Protein AF-A0A8T1UUJ0-F1 (afdb_monomer_lite)

Secondary structure (DSSP, 8-state):
--------SSPPPHHHHHHHHHHHHHHHHHHHHS-HHHHHHHHTT--PPPEEEETTEEEEEEHHHHHHHHHHHHHHHHHHHHHHHHHHHTS-GGG------TTTTTTT-TT--HHHHHHHHHHHHHHHHHHHHH--TT-EEE-TTSS-EEEHHHHTTSS--

Sequence (161 aa):
MRPATYMHPFIIPGDLTRSMDAAIKTAKAEQKESGPHQACVKRQGIVADLVGSIDPKPWKFSGKYVGTSKTFYAVKAMTRAWFEDRKWLEQNWRKIVSDVELFAVETGTSGLSAGDVRGRHWTTANEVILKFSSSQLSSEFLTPSGWDFVSFENVVGGLCK

Radius of gyration: 24.26 Å; chains: 1; bounding box: 58×33×62 Å

pLDDT: mean 80.96, std 13.13, range [35.59, 94.56]

Structure (mmCIF, N/CA/C/O backbone):
data_AF-A0A8T1UUJ0-F1
#
_entry.id   AF-A0A8T1UUJ0-F1
#
loop_
_atom_site.group_PDB
_atom_site.id
_atom_site.type_symbol
_atom_site.label_atom_id
_atom_site.label_alt_id
_atom_site.label_comp_id
_atom_site.label_asym_id
_atom_site.label_entity_id
_atom_site.label_seq_id
_atom_site.pdbx_PDB_ins_code
_atom_site.Cartn_x
_atom_site.Cartn_y
_atom_site.Cartn_z
_atom_site.occupancy
_atom_site.B_iso_or_equiv
_atom_site.auth_seq_id
_atom_site.auth_comp_id
_atom_site.auth_asym_id
_atom_site.auth_atom_id
_atom_site.pdbx_PDB_model_num
ATOM 1 N N . MET A 1 1 ? -30.435 9.880 29.407 1.00 35.59 1 MET A N 1
ATOM 2 C CA . MET A 1 1 ? -28.961 10.013 29.381 1.00 35.59 1 MET A CA 1
ATOM 3 C C . MET A 1 1 ? -28.496 9.546 28.003 1.00 35.59 1 MET A C 1
ATOM 5 O O . MET A 1 1 ? -28.735 8.389 27.684 1.00 35.59 1 MET A O 1
ATOM 9 N N . ARG A 1 2 ? -27.979 10.424 27.125 1.00 38.78 2 ARG A N 1
ATOM 10 C CA . ARG A 1 2 ? -27.432 9.967 25.827 1.00 38.78 2 ARG A CA 1
ATOM 11 C C . ARG A 1 2 ? -26.235 9.053 26.120 1.00 38.78 2 ARG A C 1
ATOM 13 O O . ARG A 1 2 ? -25.428 9.438 26.967 1.00 38.78 2 ARG A O 1
ATOM 20 N N . PRO A 1 3 ? -26.095 7.887 25.466 1.00 49.28 3 PRO A N 1
ATOM 21 C CA . PRO A 1 3 ? -24.868 7.111 25.563 1.00 49.28 3 PRO A CA 1
ATOM 22 C C . PRO A 1 3 ? -23.711 8.027 25.174 1.00 49.28 3 PRO A C 1
ATOM 24 O O . PRO A 1 3 ? -23.755 8.647 24.109 1.00 49.28 3 PRO A O 1
ATOM 27 N N . ALA A 1 4 ? -22.712 8.165 26.045 1.00 58.94 4 ALA A N 1
ATOM 28 C CA . ALA A 1 4 ? -21.471 8.804 25.649 1.00 58.94 4 ALA A CA 1
ATOM 29 C C . ALA A 1 4 ? -20.923 7.975 24.487 1.00 58.94 4 ALA A C 1
ATOM 31 O O . ALA A 1 4 ? -20.523 6.826 24.669 1.00 58.94 4 ALA A O 1
ATOM 32 N N . THR A 1 5 ? -20.970 8.520 23.274 1.00 68.12 5 THR A N 1
ATOM 33 C CA . THR A 1 5 ? -20.254 7.944 22.146 1.00 68.12 5 THR A CA 1
ATOM 34 C C . THR A 1 5 ? -18.790 8.046 22.527 1.00 68.12 5 THR A C 1
ATOM 36 O O . THR A 1 5 ? -18.230 9.135 22.457 1.00 68.12 5 THR A O 1
ATOM 39 N N . TYR A 1 6 ? -18.201 6.953 23.019 1.00 81.38 6 TYR A N 1
ATOM 40 C CA . TYR A 1 6 ? -16.785 6.807 23.372 1.00 81.38 6 TYR A CA 1
ATOM 41 C C . TYR A 1 6 ? -15.904 6.892 22.107 1.00 81.38 6 TYR A C 1
ATOM 43 O O . TYR A 1 6 ? -15.148 5.980 21.770 1.00 81.38 6 TYR A O 1
ATOM 51 N N . MET A 1 7 ? -16.101 7.968 21.352 1.00 84.12 7 MET A N 1
ATOM 52 C CA . MET A 1 7 ? -15.494 8.375 20.101 1.00 84.12 7 MET A CA 1
ATOM 53 C C . MET A 1 7 ? -14.749 9.658 20.427 1.00 84.12 7 MET A C 1
ATOM 55 O O . MET A 1 7 ? -15.363 10.658 20.798 1.00 84.12 7 MET A O 1
ATOM 59 N N . HIS A 1 8 ? -13.431 9.616 20.323 1.00 84.25 8 HIS A N 1
ATOM 60 C CA . HIS A 1 8 ? -12.589 10.757 20.651 1.00 84.25 8 HIS A CA 1
ATOM 61 C C . HIS A 1 8 ? -12.119 11.455 19.371 1.00 84.25 8 HIS A C 1
ATOM 63 O O . HIS A 1 8 ? -11.951 10.786 18.352 1.00 84.25 8 HIS A O 1
ATOM 69 N N . PRO A 1 9 ? -11.879 12.778 19.398 1.00 86.38 9 PRO A N 1
ATOM 70 C CA . PRO A 1 9 ? -11.422 13.542 18.232 1.00 86.38 9 PRO A CA 1
ATOM 71 C C . PRO A 1 9 ? -9.915 13.394 17.946 1.00 86.38 9 PRO A C 1
ATOM 73 O O . PRO A 1 9 ? -9.380 14.084 17.087 1.00 86.38 9 PRO A O 1
ATOM 76 N N . PHE A 1 10 ? -9.213 12.523 18.671 1.00 86.81 10 PHE A N 1
ATOM 77 C CA . PHE A 1 10 ? -7.787 12.245 18.499 1.00 86.81 10 PHE A CA 1
ATOM 78 C C . PHE A 1 10 ? -7.567 10.758 18.218 1.00 86.81 10 PHE A C 1
ATOM 80 O O . PHE A 1 10 ? -8.454 9.951 18.482 1.00 86.81 10 PHE A O 1
ATOM 87 N N . ILE A 1 11 ? -6.382 10.390 17.727 1.00 87.56 11 ILE A N 1
ATOM 88 C CA . ILE A 1 11 ? -5.954 8.995 17.533 1.00 87.56 11 ILE A CA 1
ATOM 89 C C . ILE A 1 11 ? -4.992 8.598 18.659 1.00 87.56 11 ILE A C 1
ATOM 91 O O . ILE A 1 11 ? -4.053 9.333 18.962 1.00 87.56 11 ILE A O 1
ATOM 95 N N . ILE A 1 12 ? -5.221 7.441 19.279 1.00 88.69 12 ILE A N 1
ATOM 96 C CA . ILE A 1 12 ? -4.312 6.849 20.274 1.00 88.69 12 ILE A CA 1
ATOM 97 C C . ILE A 1 12 ? -3.124 6.138 19.601 1.00 88.69 12 ILE A C 1
ATOM 99 O O . ILE A 1 12 ? -3.264 5.705 18.462 1.00 88.69 12 ILE A O 1
ATOM 103 N N . PRO A 1 13 ? -1.976 5.953 20.285 1.00 91.31 13 PRO A N 1
ATOM 104 C CA . PRO A 1 13 ? -0.819 5.228 19.751 1.00 91.31 13 PRO A CA 1
ATOM 105 C C . PRO A 1 13 ? -1.136 3.871 19.093 1.00 91.31 13 PRO A C 1
ATOM 107 O O . PR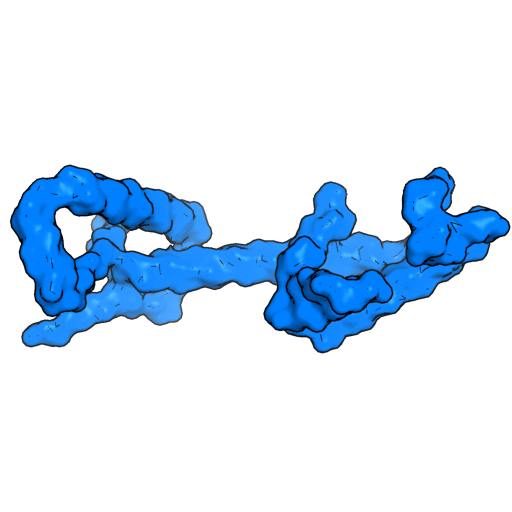O A 1 13 ? -2.063 3.158 19.483 1.00 91.31 13 PRO A O 1
ATOM 110 N N . GLY A 1 14 ? -0.321 3.482 18.107 1.00 91.00 14 GLY A N 1
ATOM 111 C CA . GLY A 1 14 ? -0.571 2.301 17.271 1.00 91.00 14 GLY A CA 1
ATOM 112 C C . GLY A 1 14 ? -0.520 0.983 18.036 1.00 91.00 14 GLY A C 1
ATOM 113 O O . GLY A 1 14 ? -1.395 0.138 17.857 1.00 91.00 14 GLY A O 1
ATOM 114 N N . ASP A 1 15 ? 0.447 0.828 18.939 1.00 90.31 15 ASP A N 1
ATOM 115 C CA . ASP A 1 15 ? 0.562 -0.385 19.757 1.00 90.31 15 ASP A CA 1
ATOM 116 C C . ASP A 1 15 ? -0.621 -0.536 20.714 1.00 90.31 15 ASP A C 1
ATOM 118 O O . ASP A 1 15 ? -1.155 -1.629 20.898 1.00 90.31 15 ASP A O 1
ATOM 122 N N . LEU A 1 16 ? -1.105 0.587 21.241 1.00 88.69 16 LEU A N 1
ATOM 123 C CA . LEU A 1 16 ? -2.283 0.639 22.094 1.00 88.69 16 LEU A CA 1
ATOM 124 C C . LEU A 1 16 ? -3.559 0.297 21.316 1.00 88.69 16 LEU A C 1
ATOM 126 O O . LEU A 1 16 ? -4.355 -0.518 21.772 1.00 88.69 16 LEU A O 1
ATOM 130 N N . THR A 1 17 ? -3.707 0.832 20.099 1.00 90.56 17 THR A N 1
ATOM 131 C CA . THR A 1 17 ? -4.788 0.456 19.174 1.00 90.56 17 THR A CA 1
ATOM 132 C C . THR A 1 17 ? -4.788 -1.049 18.904 1.00 90.56 17 THR A C 1
ATOM 134 O O . THR A 1 17 ? -5.842 -1.681 18.941 1.00 90.56 17 THR A O 1
ATOM 137 N N . ARG A 1 18 ? -3.612 -1.644 18.653 1.00 91.12 18 ARG A N 1
ATOM 138 C CA . ARG A 1 18 ? -3.468 -3.085 18.396 1.00 91.12 18 ARG A CA 1
ATOM 139 C C . ARG A 1 18 ? -3.835 -3.918 19.624 1.00 91.12 18 ARG A C 1
ATOM 141 O O . ARG A 1 18 ? -4.569 -4.893 19.486 1.00 91.12 18 ARG A O 1
ATOM 148 N N . SER A 1 19 ? -3.358 -3.515 20.801 1.00 89.19 19 SER A N 1
ATOM 149 C CA . SER A 1 19 ? -3.689 -4.156 22.078 1.00 89.19 19 SER A CA 1
ATOM 150 C C . SER A 1 19 ? -5.200 -4.140 22.336 1.00 89.19 19 SER A C 1
ATOM 152 O O . SER A 1 19 ? -5.803 -5.171 22.625 1.00 89.19 19 SER A O 1
ATOM 154 N N . MET A 1 20 ? -5.850 -2.996 22.115 1.00 88.56 20 MET A N 1
ATOM 155 C CA . MET A 1 20 ? -7.295 -2.860 22.293 1.00 88.56 20 MET A CA 1
ATOM 156 C C . MET A 1 20 ? -8.106 -3.626 21.240 1.00 88.56 20 MET A C 1
ATOM 158 O O . MET A 1 20 ? -9.119 -4.225 21.591 1.00 88.56 20 MET A O 1
ATOM 162 N N . ASP A 1 21 ? -7.677 -3.656 19.969 1.00 89.38 21 ASP A N 1
ATOM 163 C CA . ASP A 1 21 ? -8.314 -4.483 18.926 1.00 89.38 21 ASP A CA 1
ATOM 164 C C . ASP A 1 21 ? -8.262 -5.967 19.311 1.00 89.38 21 ASP A C 1
ATOM 166 O O . ASP A 1 21 ? -9.259 -6.674 19.164 1.00 89.38 21 ASP A O 1
ATOM 170 N N . ALA A 1 22 ? -7.125 -6.430 19.843 1.00 88.94 22 ALA A N 1
ATOM 171 C CA . ALA A 1 22 ? -6.973 -7.794 20.337 1.00 88.94 22 ALA A CA 1
ATOM 172 C C . ALA A 1 22 ? -7.909 -8.070 21.524 1.00 88.94 22 ALA A C 1
ATOM 174 O O . ALA A 1 22 ? -8.686 -9.019 21.464 1.00 88.94 22 ALA A O 1
ATOM 175 N N . ALA A 1 23 ? -7.920 -7.203 22.542 1.00 86.69 23 ALA A N 1
ATOM 176 C CA . ALA A 1 23 ? -8.797 -7.347 23.704 1.00 86.69 23 ALA A CA 1
ATOM 177 C C . ALA A 1 23 ? -10.289 -7.366 23.318 1.00 86.69 23 ALA A C 1
ATOM 179 O O . ALA A 1 23 ? -11.044 -8.216 23.786 1.00 86.69 23 ALA A O 1
ATOM 180 N N . ILE A 1 24 ? -10.715 -6.481 22.408 1.00 85.25 24 ILE A N 1
ATOM 181 C CA . ILE A 1 24 ? -12.095 -6.454 21.901 1.00 85.25 24 ILE A CA 1
ATOM 182 C C . ILE A 1 24 ? -12.429 -7.748 21.158 1.00 85.25 24 ILE A C 1
ATOM 184 O O . ILE A 1 24 ? -13.528 -8.274 21.321 1.00 85.25 24 ILE A O 1
ATOM 188 N N . LYS A 1 25 ? -11.520 -8.276 20.330 1.00 86.50 25 LYS A N 1
ATOM 189 C CA . LYS A 1 25 ? -11.743 -9.546 19.623 1.00 86.50 25 LYS A CA 1
ATOM 190 C C . LYS A 1 25 ? -11.869 -10.723 20.584 1.00 86.50 25 LYS A C 1
ATOM 192 O O . LYS A 1 25 ? -12.782 -11.523 20.398 1.00 86.50 25 LYS A O 1
ATOM 197 N N . THR A 1 26 ? -11.018 -10.793 21.606 1.00 86.44 26 THR A N 1
ATOM 198 C CA . THR A 1 26 ? -11.099 -11.817 22.657 1.00 86.44 26 THR A CA 1
ATOM 199 C C . THR A 1 26 ? -12.439 -11.736 23.384 1.00 86.44 26 THR A C 1
ATOM 201 O O . THR A 1 26 ? -13.176 -12.716 23.407 1.00 86.44 26 THR A O 1
ATOM 204 N N . ALA A 1 27 ? -12.844 -10.544 23.835 1.00 82.44 27 ALA A N 1
ATOM 205 C CA . ALA A 1 27 ? -14.132 -10.353 24.502 1.00 82.44 27 ALA A CA 1
ATOM 206 C C . ALA A 1 27 ? -15.334 -10.698 23.597 1.00 82.44 27 ALA A C 1
ATOM 208 O O . ALA A 1 27 ? -16.338 -11.241 24.060 1.00 82.44 27 ALA A O 1
ATOM 209 N N . LYS A 1 28 ? -15.253 -10.425 22.284 1.00 81.44 28 LYS A N 1
ATOM 210 C CA . LYS A 1 28 ? -16.281 -10.858 21.316 1.00 81.44 28 LYS A CA 1
ATOM 211 C C . LYS A 1 28 ? -16.358 -12.378 21.192 1.00 81.44 28 LYS A C 1
ATOM 213 O O . LYS A 1 28 ? -17.462 -12.901 21.036 1.00 81.44 28 LYS A O 1
ATOM 218 N N . ALA A 1 29 ? -15.219 -13.070 21.211 1.00 81.62 29 ALA A N 1
ATOM 219 C CA . ALA A 1 29 ? -15.172 -14.527 21.156 1.00 81.62 29 ALA A CA 1
ATOM 220 C C . ALA A 1 29 ? -15.802 -15.141 22.417 1.00 81.62 29 ALA A C 1
ATOM 222 O O . ALA A 1 29 ? -16.727 -15.939 22.292 1.00 81.62 29 ALA A O 1
ATOM 223 N N . GLU A 1 30 ? -15.426 -14.658 23.604 1.00 79.94 30 GLU A N 1
ATOM 224 C CA . GLU A 1 30 ? -15.992 -15.092 24.892 1.00 79.94 30 GLU A CA 1
ATOM 225 C C . GLU A 1 30 ? -17.512 -14.859 24.973 1.00 79.94 30 GLU A C 1
ATOM 227 O O . GLU A 1 30 ? -18.270 -15.722 25.414 1.00 79.94 30 GLU A O 1
ATOM 232 N N . GLN A 1 31 ? -18.008 -13.718 24.477 1.00 71.19 31 GLN A N 1
ATOM 233 C CA . GLN A 1 31 ? -19.453 -13.475 24.396 1.00 71.19 31 GLN A CA 1
ATOM 234 C C . GLN A 1 31 ? -20.159 -14.450 23.446 1.00 71.19 31 GLN A C 1
ATOM 236 O O . GLN A 1 31 ? -21.290 -14.860 23.704 1.00 71.19 31 GLN A O 1
ATOM 241 N N . LYS A 1 32 ? -19.527 -14.831 22.332 1.00 66.50 32 LYS A N 1
ATOM 242 C CA . LYS A 1 32 ? -20.108 -15.789 21.381 1.00 66.50 32 LYS A CA 1
ATOM 243 C C . LYS A 1 32 ? -20.258 -17.189 21.990 1.00 66.50 32 LYS A C 1
ATOM 245 O O . LYS A 1 32 ? -21.171 -17.901 21.585 1.00 66.50 32 LYS A O 1
ATOM 250 N N . GLU A 1 33 ? -19.418 -17.541 22.959 1.00 62.50 33 GLU A N 1
ATOM 251 C CA . GLU A 1 33 ? -19.467 -18.810 23.699 1.00 62.50 33 GLU A CA 1
ATOM 252 C C . GLU A 1 33 ? -20.456 -18.797 24.879 1.00 62.50 33 GLU A C 1
ATOM 254 O O . GLU A 1 33 ? -20.817 -19.850 25.403 1.00 62.50 33 GLU A O 1
ATOM 259 N N . SER A 1 34 ? -20.942 -17.623 25.291 1.00 55.91 34 SER A N 1
ATOM 260 C CA . SER A 1 34 ? -21.840 -17.497 26.443 1.00 55.91 34 SER A CA 1
ATOM 261 C C . SER A 1 34 ? -23.305 -17.883 26.143 1.00 55.91 34 SER A C 1
ATOM 263 O O . SER A 1 34 ? -23.833 -17.656 25.054 1.00 55.91 34 SER A O 1
ATOM 265 N N . GLY A 1 35 ? -23.957 -18.497 27.141 1.00 58.22 35 GLY A N 1
ATOM 266 C CA . GLY A 1 35 ? -25.216 -19.251 27.035 1.00 58.22 35 GLY A CA 1
ATOM 267 C C . GLY A 1 35 ? -26.517 -18.478 26.697 1.00 58.22 35 GLY A C 1
ATOM 268 O O . GLY A 1 35 ? -26.506 -17.290 26.364 1.00 58.22 35 GLY A O 1
ATOM 269 N N . PRO A 1 36 ? -27.689 -19.144 26.794 1.00 53.78 36 PRO A N 1
ATOM 270 C CA . PRO A 1 36 ? -28.948 -18.782 26.113 1.00 53.78 36 PRO A CA 1
ATOM 271 C C . PRO A 1 36 ? -29.502 -17.373 26.397 1.00 53.78 36 PRO A C 1
ATOM 273 O O . PRO A 1 36 ? -30.226 -16.820 25.566 1.00 53.78 36 PRO A O 1
ATOM 276 N N . HIS A 1 37 ? -29.134 -16.745 27.516 1.00 54.16 37 HIS A N 1
ATOM 277 C CA . HIS A 1 37 ? -29.560 -15.383 27.851 1.00 54.16 37 HIS A CA 1
ATOM 278 C C . HIS A 1 37 ? -29.013 -14.312 26.891 1.00 54.16 37 HIS A C 1
ATOM 280 O O . HIS A 1 37 ? -29.736 -13.370 26.564 1.00 54.16 37 HIS A O 1
ATOM 286 N N . GLN A 1 38 ? -27.794 -14.468 26.357 1.00 53.69 38 GLN A N 1
ATOM 287 C CA . GLN A 1 38 ? -27.262 -13.532 25.355 1.00 53.69 38 GLN A CA 1
ATOM 288 C C . GLN A 1 38 ? -27.924 -13.687 23.979 1.00 53.69 38 GLN A C 1
ATOM 290 O O . GLN A 1 38 ? -28.016 -12.717 23.222 1.00 53.69 38 GLN A O 1
ATOM 295 N N . ALA A 1 39 ? -28.432 -14.878 23.649 1.00 54.75 39 ALA A N 1
ATOM 296 C CA . ALA A 1 39 ? -29.157 -15.106 22.400 1.00 54.75 39 ALA A CA 1
ATOM 297 C C . ALA A 1 39 ? -30.489 -14.333 22.361 1.00 54.75 39 ALA A C 1
ATOM 299 O O . ALA A 1 39 ? -30.883 -13.845 21.302 1.00 54.75 39 ALA A O 1
ATOM 300 N N . CYS A 1 40 ? -31.151 -14.170 23.513 1.00 53.75 40 CYS A N 1
ATOM 301 C CA . CYS A 1 40 ? -32.390 -13.399 23.641 1.00 53.75 40 CYS A CA 1
ATOM 302 C C . CYS A 1 40 ? -32.172 -11.901 23.348 1.00 53.75 40 CYS A C 1
ATOM 304 O O . CYS A 1 40 ? -32.906 -11.317 22.554 1.00 53.75 40 CYS A O 1
ATOM 306 N N . VAL A 1 41 ? -31.105 -11.305 23.894 1.00 56.25 41 VAL A N 1
ATOM 307 C CA . VAL A 1 41 ? -30.750 -9.889 23.662 1.00 56.25 41 VAL A CA 1
ATOM 308 C C . VAL A 1 41 ? -30.370 -9.636 22.197 1.00 56.25 41 VAL A C 1
ATOM 310 O O . VAL A 1 41 ? -30.824 -8.661 21.599 1.00 56.25 41 VAL A O 1
ATOM 313 N N . LYS A 1 42 ? -29.613 -10.550 21.567 1.00 55.41 42 LYS A N 1
ATOM 314 C CA . LYS A 1 42 ? -29.260 -10.452 20.136 1.00 55.41 42 LYS A CA 1
ATOM 315 C C . LYS A 1 42 ? -30.487 -10.516 19.216 1.00 55.41 42 LYS A C 1
ATOM 317 O O . LYS A 1 42 ? -30.530 -9.788 18.228 1.00 55.41 42 LYS A O 1
ATOM 322 N N . ARG A 1 43 ? -31.504 -11.331 19.543 1.00 57.38 43 ARG A N 1
ATOM 323 C CA . ARG A 1 43 ? -32.768 -11.411 18.775 1.00 57.38 43 ARG A CA 1
ATOM 324 C C . ARG A 1 43 ? -33.582 -10.114 18.805 1.00 57.38 43 ARG A C 1
ATOM 326 O O . ARG A 1 43 ? -34.392 -9.906 17.912 1.00 57.38 43 ARG A O 1
ATOM 333 N N . GLN A 1 44 ? -33.349 -9.241 19.785 1.00 56.25 44 GLN A N 1
ATOM 334 C CA . GLN A 1 44 ? -34.003 -7.931 19.892 1.00 56.25 44 GLN A CA 1
ATOM 335 C C . GLN A 1 44 ? -33.265 -6.817 19.125 1.00 56.25 44 GLN A C 1
ATOM 337 O O . GLN A 1 44 ? -33.653 -5.656 19.213 1.00 56.25 44 GLN A O 1
ATOM 342 N N . GLY A 1 45 ? -32.194 -7.135 18.383 1.00 46.75 45 GLY A N 1
ATOM 343 C CA . GLY A 1 45 ? -31.426 -6.154 17.604 1.00 46.75 45 GLY A CA 1
ATOM 344 C C . GLY A 1 45 ? -30.533 -5.230 18.444 1.00 46.75 45 GLY A C 1
ATOM 345 O O . GLY A 1 45 ? -29.916 -4.313 17.905 1.00 46.75 45 GLY A O 1
ATOM 346 N N . ILE A 1 46 ? -30.429 -5.468 19.756 1.00 51.50 46 ILE A N 1
ATOM 347 C CA . ILE A 1 46 ? -29.590 -4.686 20.666 1.00 51.50 46 ILE A CA 1
ATOM 348 C C . ILE A 1 46 ? -28.175 -5.274 20.645 1.00 51.50 46 ILE A C 1
ATOM 350 O O . ILE A 1 46 ? -27.903 -6.312 21.248 1.00 51.50 46 ILE A O 1
ATOM 354 N N . VAL A 1 47 ? -27.257 -4.603 19.947 1.00 52.72 47 VAL A N 1
ATOM 355 C CA . VAL A 1 47 ? -25.822 -4.922 19.982 1.00 52.72 47 VAL A CA 1
ATOM 356 C C . VAL A 1 47 ? -25.159 -4.012 21.011 1.00 52.72 47 VAL A C 1
ATOM 358 O O . VAL A 1 47 ? -24.993 -2.817 20.774 1.00 52.72 47 VAL A O 1
ATOM 361 N N . ALA A 1 48 ? -24.789 -4.567 22.166 1.00 59.72 48 ALA A N 1
ATOM 362 C CA . ALA A 1 48 ? -23.945 -3.859 23.121 1.00 59.72 48 ALA A CA 1
ATOM 363 C C . ALA A 1 48 ? -22.554 -3.649 22.500 1.00 59.72 48 ALA A C 1
ATOM 365 O O . ALA A 1 48 ? -21.898 -4.614 22.104 1.00 59.72 48 ALA A O 1
ATOM 366 N N . ASP A 1 49 ? -22.114 -2.395 22.384 1.00 63.53 49 ASP A N 1
ATOM 367 C CA . ASP A 1 49 ? -20.754 -2.097 21.936 1.00 63.53 49 ASP A CA 1
ATOM 368 C C . ASP A 1 49 ? -19.753 -2.406 23.057 1.00 63.53 49 ASP A C 1
ATOM 370 O O . ASP A 1 49 ? -19.991 -2.099 24.228 1.00 63.53 49 ASP A O 1
ATOM 374 N N . LEU A 1 50 ? -18.627 -3.018 22.694 1.00 69.75 50 LEU A N 1
ATOM 375 C CA . LEU A 1 50 ? -17.539 -3.290 23.629 1.00 69.75 50 LEU A CA 1
ATOM 376 C C . LEU A 1 50 ? -16.750 -2.006 23.860 1.00 69.75 50 LEU A C 1
ATOM 378 O O . LEU A 1 50 ? -16.421 -1.292 22.915 1.00 69.75 50 LEU A O 1
ATOM 382 N N . VAL A 1 51 ? -16.431 -1.724 25.119 1.00 70.56 51 VAL A N 1
ATOM 383 C CA . VAL A 1 51 ? -15.694 -0.524 25.515 1.00 70.56 51 VAL A CA 1
ATOM 384 C C . VAL A 1 51 ? -14.358 -0.943 26.108 1.00 70.56 51 VAL A C 1
ATOM 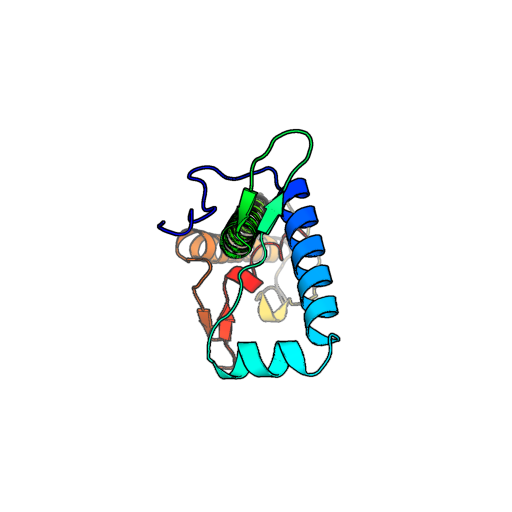386 O O . VAL A 1 51 ? -14.326 -1.645 27.113 1.00 70.56 51 VAL A O 1
ATOM 389 N N . GLY A 1 52 ? -13.262 -0.508 25.492 1.00 66.69 52 GLY A N 1
ATOM 390 C CA . GLY A 1 52 ? -11.918 -0.652 26.049 1.00 66.69 52 GLY A CA 1
ATOM 391 C C . GLY A 1 52 ? -11.573 0.521 26.965 1.00 66.69 52 GLY A C 1
ATOM 392 O O . GLY A 1 52 ? -11.942 1.660 26.675 1.00 66.69 52 GLY A O 1
ATOM 393 N N . SER A 1 53 ? -10.846 0.265 28.049 1.00 72.44 53 SER A N 1
ATOM 394 C CA . SER A 1 53 ? -10.271 1.289 28.932 1.00 72.44 53 SER A CA 1
ATOM 395 C C . SER A 1 53 ? -8.766 1.089 29.089 1.00 72.44 53 SER A C 1
ATOM 397 O O . SER A 1 53 ? -8.270 -0.017 28.886 1.00 72.44 53 SER A O 1
ATOM 399 N N . ILE A 1 54 ? -8.038 2.157 29.423 1.00 69.81 54 ILE A N 1
ATOM 400 C CA . ILE A 1 54 ? -6.576 2.132 29.576 1.00 69.81 54 ILE A CA 1
ATOM 401 C C . ILE A 1 54 ? -6.198 2.645 30.960 1.00 69.81 54 ILE A C 1
ATOM 403 O O . ILE A 1 54 ? -6.166 3.852 31.186 1.00 69.81 54 ILE A O 1
ATOM 407 N N . ASP A 1 55 ? -5.836 1.759 31.875 1.00 64.88 55 ASP A N 1
ATOM 408 C CA . ASP A 1 55 ? -5.337 2.189 33.180 1.00 64.88 55 ASP A CA 1
ATOM 409 C C . ASP A 1 55 ? -3.976 2.907 33.055 1.00 64.88 55 ASP A C 1
ATOM 411 O O . ASP A 1 55 ? -3.175 2.571 32.178 1.00 64.88 55 ASP A O 1
ATOM 415 N N . PRO A 1 56 ? -3.681 3.922 33.891 1.00 61.00 56 PRO A N 1
ATOM 416 C CA . PRO A 1 56 ? -4.457 4.388 35.045 1.00 61.00 56 PRO A CA 1
ATOM 417 C C . PRO A 1 56 ? -5.480 5.500 34.733 1.00 61.00 56 PRO A C 1
ATOM 419 O O . PRO A 1 56 ? -6.054 6.068 35.660 1.00 61.00 56 PRO A O 1
ATOM 422 N N . LYS A 1 57 ? -5.698 5.887 33.464 1.00 62.81 57 LYS A N 1
ATOM 423 C CA . LYS A 1 57 ? -6.605 7.003 33.130 1.00 62.81 57 LYS A CA 1
ATOM 424 C C . LYS A 1 57 ? -7.968 6.489 32.633 1.00 62.81 57 LYS A C 1
ATOM 426 O O . LYS A 1 57 ? -8.014 5.654 31.744 1.00 62.81 57 LYS A O 1
ATOM 431 N N . PRO A 1 58 ? -9.106 7.060 33.062 1.00 66.19 58 PRO A N 1
ATOM 432 C CA . PRO A 1 58 ? -10.445 6.544 32.746 1.00 66.19 58 PRO A CA 1
ATOM 433 C C . PRO A 1 58 ? -10.916 6.850 31.307 1.00 66.19 58 PRO A C 1
ATOM 435 O O . PRO A 1 58 ? -12.102 7.089 31.071 1.00 66.19 58 PRO A O 1
ATOM 438 N N . TRP A 1 59 ? -10.013 6.871 30.323 1.00 72.69 59 TRP A N 1
ATOM 439 C CA . TRP A 1 59 ? -10.398 7.017 28.925 1.00 72.69 59 TRP A CA 1
ATOM 440 C C . TRP A 1 59 ? -11.046 5.719 28.460 1.00 72.69 59 TRP A C 1
ATOM 442 O O . TRP A 1 59 ? -10.417 4.664 28.419 1.00 72.69 59 TRP A O 1
ATOM 452 N N . LYS A 1 60 ? -12.333 5.820 28.138 1.00 83.69 60 LYS A N 1
ATOM 453 C CA . LYS A 1 60 ? -13.149 4.744 27.585 1.00 83.69 60 LYS A CA 1
ATOM 454 C C . LYS A 1 60 ? -13.243 4.915 26.079 1.00 83.69 60 LYS A C 1
ATOM 456 O O . LYS A 1 60 ? -13.531 6.016 25.618 1.00 83.69 60 LYS A O 1
ATOM 461 N N . PHE A 1 61 ? -13.052 3.844 25.326 1.00 83.88 61 PHE A N 1
ATOM 462 C CA . PHE A 1 61 ? -13.043 3.844 23.869 1.00 83.88 61 PHE A CA 1
ATOM 463 C C . PHE A 1 61 ? -14.010 2.790 23.350 1.00 83.88 61 PHE A C 1
ATOM 465 O O . PHE A 1 61 ? -13.937 1.627 23.735 1.00 83.88 61 PHE A O 1
ATOM 472 N N . SER A 1 62 ? -14.904 3.200 22.461 1.00 86.44 62 SER A N 1
ATOM 473 C CA . SER A 1 62 ? -15.826 2.296 21.773 1.00 86.44 62 SER A CA 1
ATOM 474 C C . SER A 1 62 ? -15.077 1.320 20.869 1.00 86.44 62 SER A C 1
ATOM 476 O O . SER A 1 62 ? -14.017 1.646 20.322 1.00 86.44 62 SER A O 1
ATOM 478 N N . GLY A 1 63 ? -15.664 0.150 20.620 1.00 84.25 63 GLY A N 1
ATOM 479 C CA . GLY A 1 63 ? -15.139 -0.798 19.645 1.00 84.25 63 GLY A CA 1
ATOM 480 C C . GLY A 1 63 ? -15.082 -0.191 18.244 1.00 84.25 63 GLY A C 1
ATOM 481 O O . GLY A 1 63 ? -14.136 -0.440 17.494 1.00 84.25 63 GLY A O 1
ATOM 482 N N . LYS A 1 64 ? -16.038 0.691 17.923 1.00 86.19 64 LYS A N 1
ATOM 483 C CA . LYS A 1 64 ? -16.021 1.507 16.702 1.00 86.19 64 LYS A CA 1
ATOM 484 C C . LYS A 1 64 ? -14.787 2.408 16.627 1.00 86.19 64 LYS A C 1
ATOM 486 O O . LYS A 1 64 ? -14.111 2.403 15.602 1.00 86.19 64 LYS A O 1
ATOM 491 N N . TYR A 1 65 ? -14.470 3.146 17.692 1.00 89.69 65 TYR A N 1
ATOM 492 C CA . TYR A 1 65 ? -13.295 4.020 17.733 1.00 89.69 65 TYR A CA 1
ATOM 493 C C . TYR A 1 65 ? -11.992 3.239 17.522 1.00 89.69 65 TYR A C 1
ATOM 495 O O . TYR A 1 65 ? -11.137 3.661 16.740 1.00 89.69 65 TYR A O 1
ATOM 503 N N . VAL A 1 66 ? -11.849 2.087 18.187 1.00 88.81 66 VAL A N 1
ATOM 504 C CA . VAL A 1 66 ? -10.668 1.224 18.027 1.00 88.81 66 VAL A CA 1
ATOM 505 C C . VAL A 1 66 ? -10.568 0.713 16.589 1.00 88.81 66 VAL A C 1
ATOM 507 O O . VAL A 1 66 ? -9.492 0.768 15.995 1.00 88.81 66 VAL A O 1
ATOM 510 N N . GLY A 1 67 ? -11.693 0.311 15.989 1.00 89.50 67 GLY A N 1
ATOM 511 C CA . GLY A 1 67 ? -11.765 -0.057 14.574 1.00 89.50 67 GLY A CA 1
ATOM 512 C C . GLY A 1 67 ? -11.323 1.074 13.638 1.00 89.50 67 GLY A C 1
ATOM 513 O O . GLY A 1 67 ? -10.481 0.857 12.772 1.00 89.50 67 GLY A O 1
ATOM 514 N N . THR A 1 68 ? -11.810 2.300 13.846 1.00 90.00 68 THR A N 1
ATOM 515 C CA . THR A 1 68 ? -11.388 3.474 13.062 1.00 90.00 68 THR A CA 1
ATOM 516 C C . THR A 1 68 ? -9.899 3.778 13.240 1.00 90.00 68 THR A C 1
ATOM 518 O O . THR A 1 68 ? -9.203 4.043 12.260 1.00 90.00 68 THR A O 1
ATOM 521 N N . SER A 1 69 ? -9.385 3.689 14.469 1.00 91.19 69 SER A N 1
ATOM 522 C CA . SER A 1 69 ? -7.963 3.902 14.767 1.00 91.19 69 SER A CA 1
ATOM 523 C C . SER A 1 69 ? -7.088 2.860 14.069 1.00 91.19 69 SER A C 1
ATOM 525 O O . SER A 1 69 ? -6.043 3.186 13.508 1.00 91.19 69 SER A O 1
ATOM 527 N N . LYS A 1 70 ? -7.541 1.604 14.021 1.00 93.25 70 LYS A N 1
ATOM 528 C CA . LYS A 1 70 ? -6.865 0.535 13.285 1.00 93.25 70 LYS A CA 1
ATOM 529 C C . LYS A 1 70 ? -6.808 0.827 11.786 1.00 93.25 70 LYS A C 1
ATOM 531 O O . LYS A 1 70 ? -5.735 0.705 11.199 1.00 93.25 70 LYS A O 1
ATOM 536 N N . THR A 1 71 ? -7.920 1.248 11.182 1.00 91.94 71 THR A N 1
ATOM 537 C CA . THR A 1 71 ? -7.952 1.642 9.765 1.00 91.94 71 THR A CA 1
ATOM 538 C C . THR A 1 71 ? -6.994 2.799 9.487 1.00 91.94 71 THR A C 1
ATOM 540 O O . THR A 1 71 ? -6.239 2.742 8.521 1.00 91.94 71 THR A O 1
ATOM 543 N N . PHE A 1 72 ? -6.941 3.808 10.364 1.00 93.19 72 PHE A N 1
ATOM 544 C CA . PHE A 1 72 ? -5.983 4.911 10.243 1.00 93.19 72 PHE A CA 1
ATOM 545 C C . PHE A 1 72 ? -4.529 4.415 10.192 1.00 93.19 72 PHE A C 1
ATOM 547 O O . PHE A 1 72 ? -3.759 4.834 9.327 1.00 93.19 72 PHE A O 1
ATOM 554 N N . TYR A 1 73 ? -4.143 3.493 11.079 1.00 94.56 73 TYR A N 1
ATOM 555 C CA . TYR A 1 73 ? -2.785 2.942 11.074 1.00 94.56 73 TYR A CA 1
ATOM 556 C C . TYR A 1 73 ? -2.492 2.049 9.864 1.00 94.56 73 TYR A C 1
ATOM 558 O O . TYR A 1 73 ? -1.352 2.048 9.401 1.00 94.56 73 TYR A O 1
ATOM 566 N N . ALA A 1 74 ? -3.490 1.340 9.329 1.00 91.94 74 ALA A N 1
ATOM 567 C CA . ALA A 1 74 ? -3.345 0.584 8.086 1.00 91.94 74 ALA A CA 1
ATOM 568 C C . ALA A 1 74 ? -3.050 1.517 6.899 1.00 91.94 74 ALA A C 1
ATOM 570 O O . ALA A 1 74 ? -2.055 1.320 6.203 1.00 91.94 74 ALA A O 1
ATOM 571 N N . VAL A 1 75 ? -3.826 2.598 6.745 1.00 91.12 75 VAL A N 1
ATOM 572 C CA . VAL A 1 75 ? -3.584 3.620 5.711 1.00 91.12 75 VAL A CA 1
ATOM 573 C C . VAL A 1 75 ? -2.208 4.260 5.895 1.00 91.12 75 VAL A C 1
ATOM 575 O O . VAL A 1 75 ? -1.440 4.347 4.945 1.00 91.12 75 VAL A O 1
ATOM 578 N N . LYS A 1 76 ? -1.834 4.628 7.129 1.00 93.19 76 LYS A N 1
ATOM 579 C CA . LYS A 1 76 ? -0.504 5.185 7.424 1.00 93.19 76 LYS A CA 1
ATOM 580 C C . LYS A 1 76 ? 0.632 4.235 7.019 1.00 93.19 76 LYS A C 1
ATOM 582 O O . LYS A 1 76 ? 1.675 4.702 6.561 1.00 93.19 76 LYS A O 1
ATOM 587 N N . ALA A 1 77 ? 0.465 2.926 7.214 1.00 92.31 77 ALA A N 1
ATOM 588 C CA . ALA A 1 77 ? 1.448 1.928 6.799 1.00 92.31 77 ALA A CA 1
ATOM 589 C C . ALA A 1 77 ? 1.541 1.830 5.268 1.00 92.31 77 ALA A C 1
ATOM 591 O O . ALA A 1 77 ? 2.648 1.883 4.738 1.00 92.31 77 ALA A O 1
ATOM 592 N N . MET A 1 78 ? 0.404 1.790 4.567 1.00 91.19 78 MET A N 1
ATOM 593 C CA . MET A 1 78 ? 0.358 1.815 3.099 1.00 91.19 78 MET A CA 1
ATOM 594 C C . MET A 1 78 ? 1.010 3.080 2.532 1.00 91.19 78 MET A C 1
ATOM 596 O O . MET A 1 78 ? 1.804 2.996 1.605 1.00 91.19 78 MET A O 1
ATOM 600 N N . THR A 1 79 ? 0.766 4.250 3.128 1.00 91.00 79 THR A N 1
ATOM 601 C CA . THR A 1 79 ? 1.419 5.502 2.716 1.00 91.00 79 THR A CA 1
ATOM 602 C C . THR A 1 79 ? 2.942 5.422 2.840 1.00 91.00 79 THR A C 1
ATOM 604 O O . THR A 1 79 ? 3.653 5.876 1.951 1.00 91.00 79 THR A O 1
ATOM 607 N N . ARG A 1 80 ? 3.468 4.833 3.922 1.00 93.06 80 ARG A N 1
ATOM 608 C CA . ARG A 1 80 ? 4.920 4.633 4.078 1.00 93.06 80 ARG A CA 1
ATOM 609 C C . ARG A 1 80 ? 5.472 3.682 3.024 1.00 93.06 80 ARG A C 1
ATOM 611 O O . ARG A 1 80 ? 6.481 3.995 2.410 1.00 93.06 80 ARG A O 1
ATOM 618 N N . ALA A 1 81 ? 4.792 2.561 2.803 1.00 92.88 81 ALA A N 1
ATOM 619 C CA . ALA A 1 81 ? 5.173 1.596 1.782 1.00 92.88 81 ALA A CA 1
ATOM 620 C C . ALA A 1 81 ? 5.188 2.226 0.378 1.00 92.88 81 ALA A C 1
ATOM 622 O O . ALA A 1 81 ? 6.135 2.027 -0.370 1.00 92.88 81 ALA A O 1
ATOM 623 N N . TRP A 1 82 ? 4.209 3.080 0.069 1.00 92.00 82 TRP A N 1
ATOM 624 C CA . TRP A 1 82 ? 4.163 3.846 -1.177 1.00 92.00 82 TRP A CA 1
ATOM 625 C C . TRP A 1 82 ? 5.370 4.781 -1.343 1.00 92.00 82 TRP A C 1
ATOM 627 O O . TRP A 1 82 ? 5.932 4.862 -2.433 1.00 92.00 82 TRP A O 1
ATOM 637 N N . PHE A 1 83 ? 5.801 5.470 -0.277 1.00 91.62 83 PHE A N 1
ATOM 638 C CA . PHE A 1 83 ? 7.000 6.316 -0.331 1.00 91.62 83 PHE A CA 1
ATOM 639 C C . PHE A 1 83 ? 8.269 5.506 -0.606 1.00 91.62 83 PHE A C 1
ATOM 641 O O . PHE A 1 83 ? 9.099 5.937 -1.407 1.00 91.62 83 PHE A O 1
ATOM 648 N N . GLU A 1 84 ? 8.418 4.343 0.029 1.00 94.12 84 GLU A N 1
ATOM 649 C CA . GLU A 1 84 ? 9.565 3.468 -0.221 1.00 94.12 84 GLU A CA 1
ATOM 650 C C . GLU A 1 84 ? 9.543 2.923 -1.653 1.00 94.12 84 GLU A C 1
ATOM 652 O O . GLU A 1 84 ? 10.555 3.020 -2.344 1.00 94.12 84 GLU A O 1
ATOM 657 N N . ASP A 1 85 ? 8.400 2.421 -2.130 1.00 93.81 85 ASP A N 1
ATOM 658 C CA . ASP A 1 85 ? 8.231 1.941 -3.509 1.00 93.81 85 ASP A CA 1
ATOM 659 C C . ASP A 1 85 ? 8.605 3.025 -4.528 1.00 93.81 85 ASP A C 1
ATOM 661 O O . ASP A 1 85 ? 9.338 2.773 -5.485 1.00 93.81 85 ASP A O 1
ATOM 665 N N . ARG A 1 86 ? 8.150 4.264 -4.303 1.00 92.44 86 ARG A N 1
ATOM 666 C CA . ARG A 1 86 ? 8.528 5.404 -5.143 1.00 92.44 86 ARG A CA 1
ATOM 667 C C . ARG A 1 86 ? 10.023 5.655 -5.137 1.00 92.44 86 ARG A C 1
ATOM 669 O O . ARG A 1 86 ? 10.605 5.818 -6.203 1.00 92.44 86 ARG A O 1
ATOM 676 N N . LYS A 1 87 ? 10.645 5.667 -3.962 1.00 93.38 87 LYS A N 1
ATOM 677 C CA . LYS A 1 87 ? 12.088 5.879 -3.831 1.00 93.38 87 LYS A CA 1
ATOM 678 C C . LYS A 1 87 ? 12.884 4.804 -4.575 1.00 93.38 87 LYS A C 1
ATOM 680 O O . LYS A 1 87 ? 13.886 5.123 -5.212 1.00 93.38 87 LYS A O 1
ATOM 685 N N . TRP A 1 88 ? 12.434 3.551 -4.525 1.00 92.88 88 TRP A N 1
ATOM 686 C CA . TRP A 1 88 ? 13.029 2.455 -5.290 1.00 92.88 88 TRP A CA 1
ATOM 687 C C . TRP A 1 88 ? 12.824 2.622 -6.795 1.00 92.88 88 TRP A C 1
ATOM 689 O O . TRP A 1 88 ? 13.755 2.406 -7.562 1.00 92.88 88 TRP A O 1
ATOM 699 N N . LEU A 1 89 ? 11.649 3.067 -7.245 1.00 92.75 89 LEU A N 1
ATOM 700 C CA . LEU A 1 89 ? 11.400 3.327 -8.665 1.00 92.75 89 LEU A CA 1
ATOM 701 C C . LEU A 1 89 ? 12.202 4.522 -9.202 1.00 92.75 89 LEU A C 1
ATOM 703 O O . LEU A 1 89 ? 12.645 4.493 -10.347 1.00 92.75 89 LEU A O 1
ATOM 707 N N . GLU A 1 90 ? 12.394 5.564 -8.396 1.00 93.81 90 GLU A N 1
ATOM 708 C CA . GLU A 1 90 ? 13.067 6.815 -8.779 1.00 93.81 90 GLU A CA 1
ATOM 709 C C . GLU A 1 90 ? 14.595 6.695 -8.869 1.00 93.81 90 GLU A C 1
ATOM 711 O O . GLU A 1 90 ? 15.269 7.616 -9.341 1.00 93.81 90 GLU A O 1
ATOM 716 N N . GLN A 1 91 ? 15.168 5.571 -8.435 1.00 92.19 91 GLN A N 1
ATOM 717 C CA . GLN A 1 91 ? 16.601 5.339 -8.560 1.00 92.19 91 GLN A CA 1
ATOM 718 C C . GLN A 1 91 ? 17.052 5.335 -10.025 1.00 92.19 91 GLN A C 1
ATOM 720 O O . GLN A 1 91 ? 16.294 5.035 -10.946 1.00 92.19 91 GLN A O 1
ATOM 725 N N . ASN A 1 92 ? 18.330 5.626 -10.266 1.00 90.56 92 ASN A N 1
ATOM 726 C CA . ASN A 1 92 ? 18.857 5.664 -11.625 1.00 90.56 92 ASN A CA 1
ATOM 727 C C . ASN A 1 92 ? 19.091 4.251 -12.187 1.00 90.56 92 ASN A C 1
ATOM 729 O O . ASN A 1 92 ? 20.208 3.732 -12.141 1.00 90.56 92 ASN A O 1
ATOM 733 N N . TRP A 1 93 ? 18.053 3.677 -12.797 1.00 89.62 93 TRP A N 1
ATOM 734 C CA . TRP A 1 93 ? 18.088 2.362 -13.451 1.00 89.62 93 TRP A CA 1
ATOM 735 C C . TRP A 1 93 ? 19.156 2.225 -14.538 1.00 89.62 93 TRP A C 1
ATOM 737 O O . TRP A 1 93 ? 19.612 1.123 -14.823 1.00 89.62 93 TRP A O 1
ATOM 747 N N . ARG A 1 94 ? 19.646 3.337 -15.101 1.00 86.19 94 ARG A N 1
ATOM 748 C CA . ARG A 1 94 ? 20.732 3.309 -16.094 1.00 86.19 94 ARG A CA 1
ATOM 749 C C . ARG A 1 94 ? 22.093 2.957 -15.502 1.00 86.19 94 ARG A C 1
ATOM 751 O O . ARG A 1 94 ? 23.014 2.653 -16.254 1.00 86.19 94 ARG A O 1
ATOM 758 N N . LYS A 1 95 ? 22.233 3.029 -14.178 1.00 88.81 95 LYS A N 1
ATOM 759 C CA . LYS A 1 95 ? 23.459 2.681 -13.446 1.00 88.81 95 LYS A CA 1
ATOM 760 C C . LYS A 1 95 ? 23.398 1.295 -12.807 1.00 88.81 95 LYS A C 1
ATOM 762 O O . LYS A 1 95 ? 24.401 0.845 -12.267 1.00 88.81 95 LYS A O 1
ATOM 767 N N . ILE A 1 96 ? 22.244 0.635 -12.861 1.00 84.81 96 ILE A N 1
ATOM 768 C CA . ILE A 1 96 ? 22.044 -0.691 -12.284 1.00 84.81 96 ILE A CA 1
ATOM 769 C C . ILE A 1 96 ? 22.391 -1.723 -13.352 1.00 84.81 96 ILE A C 1
ATOM 771 O O . ILE A 1 96 ? 21.826 -1.709 -14.445 1.00 84.81 96 ILE A O 1
ATOM 775 N N . VAL A 1 97 ? 23.351 -2.593 -13.050 1.00 78.56 97 VAL A N 1
ATOM 776 C CA . VAL A 1 97 ? 23.628 -3.777 -13.868 1.00 78.56 97 VAL A CA 1
ATOM 777 C C . VAL A 1 97 ? 22.652 -4.853 -13.410 1.00 78.56 97 VAL A C 1
ATOM 779 O O . VAL A 1 97 ? 22.695 -5.271 -12.257 1.00 78.56 97 VAL A O 1
ATOM 782 N N . SER A 1 98 ? 21.728 -5.222 -14.289 1.00 70.56 98 SER A N 1
ATOM 783 C CA . SER A 1 98 ? 20.696 -6.221 -14.034 1.00 70.56 98 SER A CA 1
ATOM 784 C C . SER A 1 98 ? 20.702 -7.199 -15.198 1.00 70.56 98 SER A C 1
ATOM 786 O O . SER A 1 98 ? 20.238 -6.858 -16.282 1.00 70.56 98 SER A O 1
ATOM 788 N N . ASP A 1 99 ? 21.225 -8.399 -14.954 1.00 65.94 99 ASP A N 1
ATOM 789 C CA . ASP A 1 99 ? 21.224 -9.520 -15.903 1.00 65.94 99 ASP A CA 1
ATOM 790 C C . ASP A 1 99 ? 20.077 -10.488 -15.566 1.00 65.94 99 ASP A C 1
ATOM 792 O O . ASP A 1 99 ? 20.235 -11.706 -15.511 1.00 65.94 99 ASP A O 1
ATOM 796 N N . VAL A 1 100 ? 18.910 -9.929 -15.236 1.00 65.31 100 VAL A N 1
ATOM 797 C CA . VAL A 1 100 ? 17.740 -10.709 -14.833 1.00 65.31 100 VAL A CA 1
ATOM 798 C C . VAL A 1 100 ? 16.947 -11.091 -16.082 1.00 65.31 100 VAL A C 1
ATOM 800 O O . VAL A 1 100 ? 16.225 -10.271 -16.643 1.00 65.31 100 VAL A O 1
ATOM 803 N N . GLU A 1 101 ? 17.070 -12.352 -16.508 1.00 70.44 101 GLU A N 1
ATOM 804 C CA . GLU A 1 101 ? 16.227 -12.936 -17.569 1.00 70.44 101 GLU A CA 1
ATOM 805 C C . GLU A 1 101 ? 14.797 -13.242 -17.096 1.00 70.44 101 GLU A C 1
ATOM 807 O O . GLU A 1 101 ? 13.883 -13.420 -17.906 1.00 70.44 101 GLU A O 1
ATOM 812 N N . LEU A 1 102 ? 14.583 -13.301 -15.779 1.00 69.31 102 LEU A N 1
ATOM 813 C CA . LEU A 1 102 ? 13.263 -13.519 -15.204 1.00 69.31 102 LEU A CA 1
ATOM 814 C C . LEU A 1 102 ? 12.336 -12.358 -15.596 1.00 69.31 102 LEU A C 1
ATOM 816 O O . LEU A 1 102 ? 12.618 -11.199 -15.301 1.00 69.31 102 LEU A O 1
ATOM 820 N N . PHE A 1 103 ? 11.227 -12.688 -16.256 1.00 73.50 103 PHE A N 1
ATOM 821 C CA . PHE A 1 103 ? 10.275 -11.745 -16.852 1.00 73.50 103 PHE A CA 1
ATOM 822 C C . PHE A 1 103 ? 10.809 -10.909 -18.027 1.00 73.50 103 PHE A C 1
ATOM 824 O O . PHE A 1 103 ? 10.292 -9.822 -18.315 1.00 73.50 103 PHE A O 1
ATOM 831 N N . ALA A 1 104 ? 11.848 -11.375 -18.730 1.00 82.44 104 ALA A N 1
ATOM 832 C CA . ALA A 1 104 ? 12.404 -10.636 -19.863 1.00 82.44 104 ALA A CA 1
ATOM 833 C C . ALA A 1 104 ? 11.401 -10.445 -21.014 1.00 82.44 104 ALA A C 1
ATOM 835 O O . ALA A 1 104 ? 11.464 -9.457 -21.745 1.00 82.44 104 ALA A O 1
ATOM 836 N N . VAL A 1 105 ? 10.448 -11.362 -21.176 1.00 82.75 105 VAL A N 1
ATOM 837 C CA . VAL A 1 105 ? 9.386 -11.238 -22.183 1.00 82.75 105 VAL A CA 1
ATOM 838 C C . VAL A 1 105 ? 8.388 -10.154 -21.768 1.00 82.75 105 VAL A C 1
ATOM 840 O O . VAL A 1 105 ? 8.091 -9.249 -22.542 1.00 82.75 105 VAL A O 1
ATOM 843 N N . GLU A 1 106 ? 7.928 -10.192 -20.522 1.00 79.31 106 GLU A N 1
ATOM 844 C CA . GLU A 1 106 ? 6.918 -9.298 -19.955 1.00 79.31 106 GLU A CA 1
ATOM 845 C C . GLU A 1 106 ? 7.433 -7.863 -19.815 1.00 79.31 106 GLU A C 1
ATOM 847 O O . GLU A 1 106 ? 6.698 -6.899 -20.024 1.00 79.31 106 GLU A O 1
ATOM 852 N N . THR A 1 107 ? 8.717 -7.709 -19.492 1.00 77.25 107 THR A N 1
ATOM 853 C CA . THR A 1 107 ? 9.373 -6.398 -19.407 1.00 77.25 107 THR A CA 1
ATOM 854 C C . THR A 1 107 ? 9.896 -5.910 -20.760 1.00 77.25 107 THR A C 1
ATOM 856 O O . THR A 1 107 ? 10.304 -4.751 -20.877 1.00 77.25 107 THR A O 1
ATOM 859 N N . GLY A 1 108 ? 9.821 -6.742 -21.804 1.00 83.06 108 GLY A N 1
ATOM 860 C CA . GLY A 1 108 ? 10.286 -6.421 -23.152 1.00 83.06 108 GLY A CA 1
ATOM 861 C C . GLY A 1 108 ? 11.803 -6.246 -23.239 1.00 83.06 108 GLY A C 1
ATOM 862 O O . GLY A 1 108 ? 12.271 -5.400 -23.995 1.00 83.06 108 GLY A O 1
ATOM 863 N N . THR A 1 109 ? 12.561 -6.985 -22.428 1.00 86.25 109 THR A N 1
ATOM 864 C CA . THR A 1 109 ? 14.032 -6.978 -22.399 1.00 86.25 109 THR A CA 1
ATOM 865 C C . THR A 1 109 ? 14.662 -8.201 -23.065 1.00 86.25 109 THR A C 1
ATOM 867 O O . THR A 1 109 ? 15.876 -8.229 -23.256 1.00 86.25 109 THR A O 1
ATOM 870 N N . SER A 1 110 ? 13.863 -9.198 -23.459 1.00 87.81 110 SER A N 1
ATOM 871 C CA . SER A 1 110 ? 14.351 -10.402 -24.140 1.00 87.81 110 SER A CA 1
ATOM 872 C C . SER A 1 110 ? 15.100 -10.053 -25.433 1.00 87.81 110 SER A C 1
ATOM 874 O O . SER A 1 110 ? 14.582 -9.338 -26.290 1.00 87.81 110 SER A O 1
ATOM 876 N N . GLY A 1 111 ? 16.336 -10.546 -25.561 1.00 86.19 111 GLY A N 1
ATOM 877 C CA . GLY A 1 111 ? 17.193 -10.327 -26.733 1.00 86.19 111 GLY A CA 1
ATOM 878 C C . GLY A 1 111 ? 17.808 -8.925 -26.851 1.00 86.19 111 GLY A C 1
ATOM 879 O O . GLY A 1 111 ? 18.485 -8.653 -27.842 1.00 86.19 111 GLY A O 1
ATOM 880 N N . LEU A 1 112 ? 17.599 -8.036 -25.872 1.00 87.75 112 LEU A N 1
ATOM 881 C CA . LEU A 1 112 ? 18.202 -6.702 -25.862 1.00 87.75 112 LEU A CA 1
ATOM 882 C C . LEU A 1 112 ? 19.660 -6.727 -25.385 1.00 87.75 112 LEU A C 1
ATOM 884 O O . LEU A 1 112 ? 20.062 -7.560 -24.574 1.00 87.75 112 LEU A O 1
ATOM 888 N N . SER A 1 113 ? 20.452 -5.753 -25.844 1.00 86.38 113 SER A N 1
ATOM 889 C CA . SER A 1 113 ? 21.792 -5.521 -25.298 1.00 86.38 113 SER A CA 1
ATOM 890 C C . SER A 1 113 ? 21.711 -4.991 -23.861 1.00 86.38 113 SER A C 1
ATOM 892 O O . SER A 1 113 ? 20.742 -4.330 -23.490 1.00 86.38 113 SER A O 1
ATOM 894 N N . ALA A 1 114 ? 22.759 -5.176 -23.052 1.00 81.94 114 ALA A N 1
ATOM 895 C CA . ALA A 1 114 ? 22.777 -4.681 -21.669 1.00 81.94 114 ALA A CA 1
ATOM 896 C C . ALA A 1 114 ? 22.523 -3.159 -21.548 1.00 81.94 114 ALA A C 1
ATOM 898 O O . ALA A 1 114 ? 21.960 -2.686 -20.55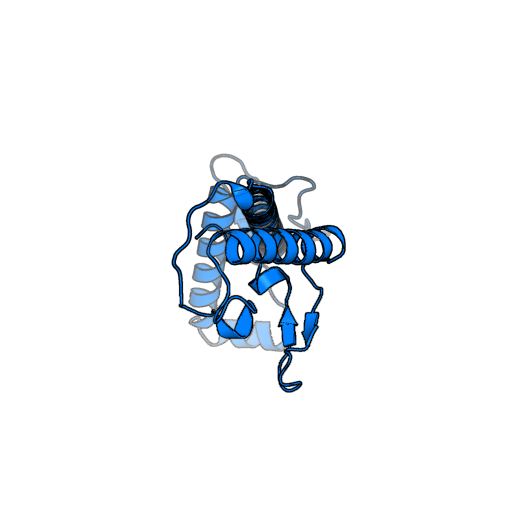9 1.00 81.94 114 ALA A O 1
ATOM 899 N N . GLY A 1 115 ? 22.925 -2.367 -22.550 1.00 81.56 115 GLY A N 1
ATOM 900 C CA . GLY A 1 115 ? 22.617 -0.935 -22.603 1.00 81.56 115 GLY A CA 1
ATOM 901 C C . GLY A 1 115 ? 21.125 -0.661 -22.806 1.00 81.56 115 GLY A C 1
ATOM 902 O O . GLY A 1 115 ? 20.550 0.171 -22.099 1.00 81.56 115 GLY A O 1
ATOM 903 N N . ASP A 1 116 ? 20.502 -1.404 -23.718 1.00 87.44 116 ASP A N 1
ATOM 904 C CA . ASP A 1 116 ? 19.085 -1.273 -24.064 1.00 87.44 116 ASP A CA 1
ATOM 905 C C . ASP A 1 116 ? 18.173 -1.817 -22.959 1.00 87.44 116 ASP A C 1
ATOM 907 O O . ASP A 1 116 ? 17.146 -1.205 -22.666 1.00 87.44 116 ASP A O 1
ATOM 911 N N . VAL A 1 117 ? 18.583 -2.885 -22.261 1.00 87.19 117 VAL A N 1
ATOM 912 C CA . VAL A 1 117 ? 17.902 -3.409 -21.061 1.00 87.19 117 VAL A CA 1
ATOM 913 C C . VAL A 1 117 ? 17.766 -2.317 -20.001 1.00 87.19 117 VAL A C 1
ATOM 915 O O . VAL A 1 117 ? 16.671 -2.049 -19.504 1.00 87.19 117 VAL A O 1
ATOM 918 N N . ARG A 1 118 ? 18.859 -1.606 -19.700 1.00 87.88 118 ARG A N 1
ATOM 919 C CA . ARG A 1 118 ? 18.845 -0.492 -18.739 1.00 87.88 118 ARG A CA 1
ATOM 920 C C . ARG A 1 118 ? 17.961 0.668 -19.194 1.00 87.88 118 ARG A C 1
ATOM 922 O O . ARG A 1 118 ? 17.276 1.281 -18.373 1.00 87.88 118 ARG A O 1
ATOM 929 N N . GLY A 1 119 ? 17.970 0.972 -20.492 1.00 88.50 119 GLY A N 1
ATOM 930 C CA . GLY A 1 119 ? 17.063 1.948 -21.093 1.00 88.50 119 GLY A CA 1
ATOM 931 C C . GLY A 1 119 ? 15.597 1.551 -20.916 1.00 88.50 119 GLY A C 1
ATOM 932 O O . GLY A 1 119 ? 14.790 2.366 -20.468 1.00 88.50 119 GLY A O 1
ATOM 933 N N . ARG A 1 120 ? 15.265 0.283 -21.182 1.00 89.38 120 ARG A N 1
ATOM 934 C CA . ARG A 1 120 ? 13.912 -0.252 -21.025 1.00 89.38 120 ARG A CA 1
ATOM 935 C C . ARG A 1 120 ? 13.458 -0.244 -19.568 1.00 89.38 120 ARG A C 1
ATOM 937 O O . ARG A 1 120 ? 12.367 0.251 -19.308 1.00 89.38 120 ARG A O 1
ATOM 944 N N . HIS A 1 121 ? 14.290 -0.693 -18.626 1.00 88.50 121 HIS A N 1
ATOM 945 C CA . HIS A 1 121 ? 13.984 -0.626 -17.191 1.00 88.50 121 HIS A CA 1
ATOM 946 C C . HIS A 1 121 ? 13.712 0.806 -16.725 1.00 88.50 121 HIS A C 1
ATOM 948 O O . HIS A 1 121 ? 12.741 1.040 -16.010 1.00 88.50 121 HIS A O 1
ATOM 954 N N . TRP A 1 122 ? 14.511 1.776 -17.182 1.00 91.00 122 TRP A N 1
ATOM 955 C CA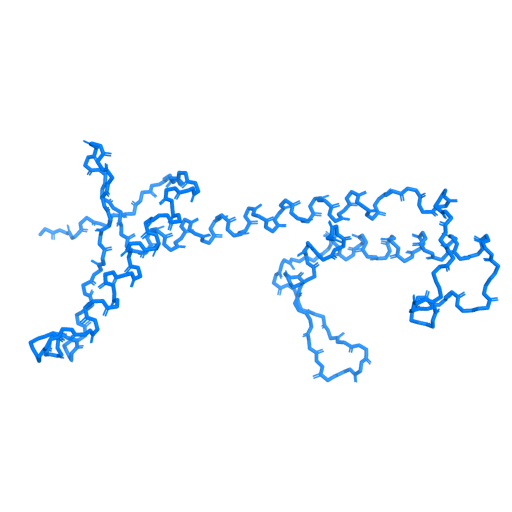 . TRP A 1 122 ? 14.264 3.189 -16.896 1.00 91.00 122 TRP A CA 1
ATOM 956 C C . TRP A 1 122 ? 12.897 3.651 -17.421 1.00 91.00 122 TRP A C 1
ATOM 958 O O . TRP A 1 122 ? 12.159 4.323 -16.702 1.00 91.00 122 TRP A O 1
ATOM 968 N N . THR A 1 123 ? 12.531 3.285 -18.651 1.00 91.31 123 THR A N 1
ATOM 969 C CA . THR A 1 123 ? 11.214 3.614 -19.219 1.00 91.31 123 THR A CA 1
ATOM 970 C C . THR A 1 123 ? 10.081 2.979 -18.412 1.00 91.31 123 THR A C 1
ATOM 972 O O . THR A 1 123 ? 9.173 3.692 -17.991 1.00 91.31 123 THR A O 1
ATOM 975 N N . THR A 1 124 ? 10.168 1.680 -18.109 1.00 89.75 124 THR A N 1
ATOM 976 C CA . THR A 1 124 ? 9.156 0.965 -17.315 1.00 89.75 124 THR A CA 1
ATOM 977 C C . THR A 1 124 ? 8.997 1.572 -15.9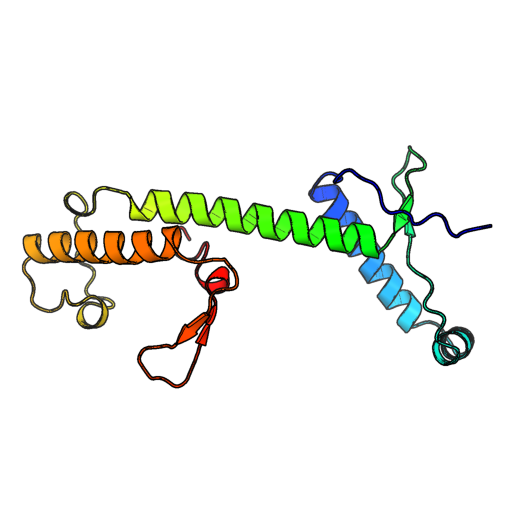20 1.00 89.75 124 THR A C 1
ATOM 979 O O . THR A 1 124 ? 7.878 1.785 -15.464 1.00 89.75 124 THR A O 1
ATOM 982 N N . ALA A 1 125 ? 10.096 1.924 -15.245 1.00 91.81 125 ALA A N 1
ATOM 983 C CA . ALA A 1 125 ? 10.032 2.572 -13.937 1.00 91.81 125 ALA A CA 1
ATOM 984 C C . ALA A 1 125 ? 9.267 3.906 -13.994 1.00 91.81 125 ALA A C 1
ATOM 986 O O . ALA A 1 125 ? 8.432 4.173 -13.132 1.00 91.81 125 ALA A O 1
ATOM 987 N N . ASN A 1 126 ? 9.484 4.714 -15.039 1.00 92.50 126 ASN A N 1
ATOM 988 C CA . ASN A 1 126 ? 8.746 5.964 -15.238 1.00 92.50 126 ASN A CA 1
ATOM 989 C C . ASN A 1 126 ? 7.256 5.730 -15.541 1.00 92.50 126 ASN A C 1
ATOM 991 O O . ASN A 1 126 ? 6.411 6.460 -15.023 1.00 92.50 126 ASN A O 1
ATOM 995 N N . GLU A 1 127 ? 6.913 4.701 -16.319 1.00 90.50 127 GLU A N 1
ATOM 996 C CA . GLU A 1 127 ? 5.517 4.301 -16.557 1.00 90.50 127 GLU A CA 1
ATOM 997 C C . GLU A 1 127 ? 4.809 3.928 -15.242 1.00 90.50 127 GLU A C 1
ATOM 999 O O . GLU A 1 127 ? 3.697 4.393 -14.977 1.00 90.50 127 GLU A O 1
ATOM 1004 N N . VAL A 1 128 ? 5.471 3.152 -14.377 1.00 89.81 128 VAL A N 1
ATOM 1005 C CA . VAL A 1 128 ? 4.936 2.775 -13.058 1.00 89.81 128 VAL A CA 1
ATOM 1006 C C . VAL A 1 128 ? 4.829 3.995 -12.140 1.00 89.81 128 VAL A C 1
ATOM 1008 O O . VAL A 1 128 ? 3.793 4.195 -11.507 1.00 89.81 128 VAL A O 1
ATOM 1011 N N . ILE A 1 129 ? 5.838 4.870 -12.113 1.00 92.25 129 ILE A N 1
ATOM 1012 C CA . ILE A 1 129 ? 5.803 6.133 -11.359 1.00 92.25 129 ILE A CA 1
ATOM 1013 C C . ILE A 1 129 ? 4.587 6.983 -11.748 1.00 92.25 129 ILE A C 1
ATOM 1015 O O . ILE A 1 129 ? 3.923 7.543 -10.873 1.00 92.25 129 ILE A O 1
ATOM 1019 N N . LEU A 1 130 ? 4.262 7.069 -13.040 1.00 90.38 130 LEU A N 1
ATOM 1020 C CA . LEU A 1 130 ? 3.087 7.807 -13.506 1.00 90.38 130 LEU A CA 1
ATOM 1021 C C . LEU A 1 130 ? 1.790 7.214 -12.948 1.00 90.38 130 LEU A C 1
ATOM 1023 O O . LEU A 1 130 ? 0.907 7.971 -12.536 1.00 90.38 130 LEU A O 1
ATOM 1027 N N . LYS A 1 131 ? 1.681 5.882 -12.858 1.00 88.69 131 LYS A N 1
ATOM 1028 C CA . LYS A 1 131 ? 0.548 5.225 -12.187 1.00 88.69 131 LYS A CA 1
ATOM 1029 C C . LYS A 1 131 ? 0.516 5.565 -10.701 1.00 88.69 131 LYS A C 1
ATOM 1031 O O . LYS A 1 131 ? -0.533 5.973 -10.212 1.00 88.69 131 LYS A O 1
ATOM 1036 N N . PHE A 1 132 ? 1.656 5.524 -10.013 1.00 88.75 132 PHE A N 1
ATOM 1037 C CA . PHE A 1 132 ? 1.754 5.901 -8.598 1.00 88.75 132 PHE A CA 1
ATOM 1038 C C . PHE A 1 132 ? 1.357 7.360 -8.331 1.00 88.75 132 PHE A C 1
ATOM 1040 O O . PHE A 1 132 ? 0.809 7.646 -7.271 1.00 88.75 132 PHE A O 1
ATOM 1047 N N . SER A 1 133 ? 1.612 8.274 -9.272 1.00 88.06 133 SER A N 1
ATOM 1048 C CA . SER A 1 133 ? 1.231 9.690 -9.159 1.00 88.06 133 SER A CA 1
ATOM 1049 C C . SER A 1 133 ? -0.245 9.968 -9.466 1.00 88.06 133 SER A C 1
ATOM 1051 O O . SER A 1 133 ? -0.766 10.992 -9.037 1.00 88.06 133 SER A O 1
ATOM 1053 N N . SER A 1 134 ? -0.903 9.112 -10.252 1.00 88.38 134 SER A N 1
ATOM 1054 C CA . SER A 1 134 ? -2.252 9.367 -10.790 1.00 88.38 134 SER A CA 1
ATOM 1055 C C . SER A 1 134 ? -3.350 8.489 -10.189 1.00 88.38 134 SER A C 1
ATOM 1057 O O . SER A 1 134 ? -4.527 8.728 -10.453 1.00 88.38 134 SER A O 1
ATOM 1059 N N . SER A 1 135 ? -2.986 7.498 -9.374 1.00 89.44 135 SER A N 1
ATOM 1060 C CA . SER A 1 135 ? -3.913 6.481 -8.867 1.00 89.44 135 SER A CA 1
ATOM 1061 C C . SER A 1 135 ? -4.191 6.657 -7.381 1.00 89.44 135 SER A C 1
ATOM 1063 O O . SER A 1 135 ? -3.319 7.039 -6.601 1.00 89.44 135 SER A O 1
ATOM 1065 N N . GLN A 1 136 ? -5.419 6.347 -6.981 1.00 89.50 136 GLN A N 1
ATOM 1066 C CA . GLN A 1 136 ? -5.813 6.256 -5.577 1.00 89.50 136 GLN A CA 1
ATOM 1067 C C . GLN A 1 136 ? -5.604 4.816 -5.092 1.00 89.50 136 GLN A C 1
ATOM 1069 O O . GLN A 1 136 ? -5.585 3.892 -5.898 1.00 89.50 136 GLN A O 1
ATOM 1074 N N . LEU A 1 137 ? -5.489 4.589 -3.777 1.00 84.50 137 LEU A N 1
ATOM 1075 C CA . LEU A 1 137 ? -5.365 3.223 -3.229 1.00 84.50 137 LEU A CA 1
ATOM 1076 C C . LEU A 1 137 ? -6.533 2.310 -3.644 1.00 84.50 137 LEU A C 1
ATOM 1078 O O . LEU A 1 137 ? -6.331 1.122 -3.870 1.00 84.50 137 LEU A O 1
ATOM 1082 N N . SER A 1 138 ? -7.727 2.883 -3.804 1.00 87.56 138 SER A N 1
ATOM 1083 C CA . SER A 1 138 ? -8.935 2.188 -4.258 1.00 87.56 138 SER A CA 1
ATOM 1084 C C . SER A 1 138 ? -9.044 2.041 -5.779 1.00 87.56 138 SER A C 1
ATOM 1086 O O . SER A 1 138 ? -10.074 1.587 -6.264 1.00 87.56 138 SER A O 1
ATOM 1088 N N . SER A 1 139 ? -8.052 2.486 -6.555 1.00 91.44 139 SER A N 1
ATOM 1089 C CA . SER A 1 139 ? -8.054 2.289 -8.005 1.00 91.44 139 SER A CA 1
ATOM 1090 C C . SER A 1 139 ? -7.864 0.811 -8.339 1.00 91.44 139 SER A C 1
ATOM 1092 O O . SER A 1 139 ? -7.029 0.138 -7.739 1.00 91.44 139 SER A O 1
ATOM 1094 N N . GLU A 1 140 ? -8.606 0.326 -9.329 1.00 92.50 140 GLU A N 1
ATOM 1095 C CA . GLU A 1 140 ? -8.503 -1.038 -9.844 1.00 92.50 140 GLU A CA 1
ATOM 1096 C C . GLU A 1 140 ? -8.035 -1.016 -11.297 1.00 92.50 140 GLU A C 1
ATOM 1098 O O . GLU A 1 140 ? -8.429 -0.153 -12.087 1.00 92.50 140 GLU A O 1
ATOM 1103 N N . PHE A 1 141 ? -7.189 -1.977 -11.650 1.00 86.25 141 PHE A N 1
ATOM 1104 C CA . PHE A 1 141 ? -6.649 -2.137 -12.993 1.00 86.25 141 PHE A CA 1
ATOM 1105 C C . PHE A 1 141 ? -7.018 -3.509 -13.534 1.00 86.25 141 PHE A C 1
ATOM 1107 O O . PHE A 1 141 ? -6.782 -4.518 -12.873 1.00 86.25 141 PHE A O 1
ATOM 1114 N N . LEU A 1 142 ? -7.565 -3.544 -14.747 1.00 86.94 142 LEU A N 1
ATOM 1115 C CA . LEU A 1 142 ? -7.803 -4.791 -15.463 1.00 86.94 142 LEU A CA 1
ATOM 1116 C C . LEU A 1 142 ? -6.458 -5.401 -15.876 1.00 86.94 142 LEU A C 1
ATOM 1118 O O . LEU A 1 142 ? -5.593 -4.703 -16.415 1.00 86.94 142 LEU A O 1
ATOM 1122 N N . THR A 1 143 ? -6.278 -6.694 -15.628 1.00 81.19 143 THR A N 1
ATOM 1123 C CA . THR A 1 143 ? -5.085 -7.413 -16.075 1.00 81.19 143 THR A CA 1
ATOM 1124 C C . THR A 1 143 ? -5.057 -7.523 -17.603 1.00 81.19 143 THR A C 1
ATOM 1126 O O . THR A 1 143 ? -6.109 -7.512 -18.245 1.00 81.19 143 THR A O 1
ATOM 1129 N N . PRO A 1 144 ? -3.874 -7.679 -18.225 1.00 75.06 144 PRO A N 1
ATOM 1130 C CA . PRO A 1 144 ? -3.772 -7.840 -19.678 1.00 75.06 144 PRO A CA 1
ATOM 1131 C C . PRO A 1 144 ? -4.551 -9.035 -20.246 1.00 75.06 144 PRO A C 1
ATOM 1133 O O . PRO A 1 144 ? -4.915 -9.015 -21.417 1.00 75.06 144 PRO A O 1
ATOM 1136 N N . SER A 1 145 ? -4.823 -10.067 -19.437 1.00 78.94 145 SER A N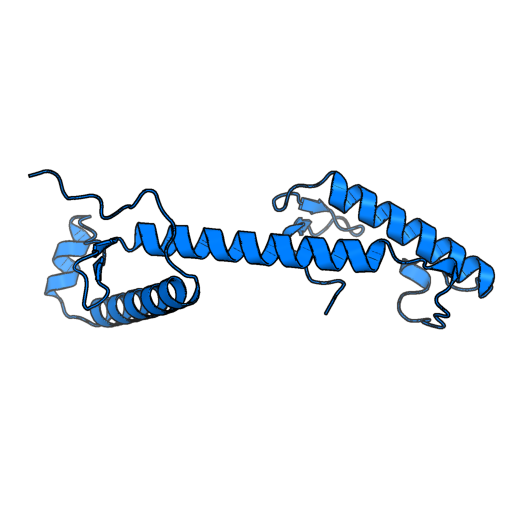 1
ATOM 1137 C CA . SER A 1 145 ? -5.662 -11.197 -19.850 1.00 78.94 145 SER A CA 1
ATOM 1138 C C . SER A 1 145 ? -7.143 -10.811 -19.967 1.00 78.94 145 SER A C 1
ATOM 1140 O O . SER A 1 145 ? -7.882 -11.472 -20.692 1.00 78.94 145 SER A O 1
ATOM 1142 N N . GLY A 1 146 ? -7.579 -9.749 -19.280 1.00 83.00 146 GLY A N 1
ATOM 1143 C CA . GLY A 1 146 ? -8.962 -9.272 -19.259 1.00 83.00 146 GLY A CA 1
ATOM 1144 C C . GLY A 1 146 ? -9.885 -10.021 -18.295 1.00 83.00 146 GLY A C 1
ATOM 1145 O O . GLY A 1 146 ? -11.075 -9.721 -18.259 1.00 83.00 146 GLY A O 1
ATOM 1146 N N . TRP A 1 147 ? -9.362 -10.979 -17.526 1.00 83.62 147 TRP A N 1
ATOM 1147 C CA . TRP A 1 147 ? -10.168 -11.837 -16.646 1.00 83.62 147 TRP A CA 1
ATOM 1148 C C . TRP A 1 147 ? -10.217 -11.353 -15.198 1.00 83.62 147 TRP A C 1
ATOM 1150 O O . TRP A 1 147 ? -11.189 -11.635 -14.504 1.00 83.62 147 TRP A O 1
ATOM 1160 N N . ASP A 1 148 ? -9.204 -10.601 -14.762 1.00 87.00 148 ASP A N 1
ATOM 1161 C CA . ASP A 1 148 ? -9.013 -10.250 -13.356 1.00 87.00 148 ASP A CA 1
ATOM 1162 C C . ASP A 1 148 ? -8.738 -8.757 -13.168 1.00 87.00 148 ASP A C 1
ATOM 1164 O O . ASP A 1 148 ? -8.219 -8.077 -14.057 1.00 87.00 148 ASP A O 1
ATOM 1168 N N . PHE A 1 149 ? -9.037 -8.258 -11.969 1.00 88.50 149 PHE A N 1
ATOM 1169 C CA . PHE A 1 149 ? -8.683 -6.913 -11.528 1.00 88.50 149 PHE A CA 1
ATOM 1170 C C . PHE A 1 149 ? -7.613 -6.974 -10.441 1.00 88.50 149 PHE A C 1
ATOM 1172 O O . PHE A 1 149 ? -7.639 -7.834 -9.562 1.00 88.50 149 PHE A O 1
ATOM 1179 N N . VAL A 1 150 ? -6.688 -6.021 -10.476 1.00 87.94 150 VAL A N 1
ATOM 1180 C CA . VAL A 1 150 ? -5.702 -5.798 -9.420 1.00 87.94 150 VAL A CA 1
ATOM 1181 C C . VAL A 1 150 ? -5.971 -4.436 -8.801 1.00 87.94 150 VAL A C 1
ATOM 1183 O O . VAL A 1 150 ? -5.932 -3.415 -9.492 1.00 87.94 150 VAL A O 1
ATOM 1186 N N . SER A 1 151 ? -6.242 -4.411 -7.497 1.00 90.25 151 SER A N 1
ATOM 1187 C CA . SER A 1 151 ? -6.362 -3.162 -6.748 1.00 90.25 151 SER A CA 1
ATOM 1188 C C . SER A 1 151 ? -4.985 -2.555 -6.485 1.00 90.25 151 SER A C 1
ATOM 1190 O O . SER A 1 151 ? -4.003 -3.258 -6.234 1.00 90.25 151 SER A O 1
ATOM 1192 N N . PHE A 1 152 ? -4.898 -1.227 -6.533 1.00 88.88 152 PHE A N 1
ATOM 1193 C CA . PHE A 1 152 ? -3.640 -0.520 -6.324 1.00 88.88 152 PHE A CA 1
ATOM 1194 C C . PHE A 1 152 ? -3.089 -0.741 -4.910 1.00 88.88 152 PHE A C 1
ATOM 1196 O O . PHE A 1 152 ? -1.883 -0.899 -4.733 1.00 88.88 152 PHE A O 1
ATOM 1203 N N . GLU A 1 153 ? -3.966 -0.847 -3.908 1.00 89.12 153 GLU A N 1
ATOM 1204 C CA . GLU A 1 153 ? -3.586 -1.205 -2.537 1.00 89.12 153 GLU A CA 1
ATOM 1205 C C . GLU A 1 153 ? -2.838 -2.545 -2.421 1.00 89.12 153 GLU A C 1
ATOM 1207 O O . GLU A 1 153 ? -1.994 -2.673 -1.537 1.00 89.12 153 GLU A O 1
ATOM 1212 N N . ASN A 1 154 ? -3.089 -3.511 -3.315 1.00 88.06 154 ASN A N 1
ATOM 1213 C CA . ASN A 1 154 ? -2.403 -4.808 -3.309 1.00 88.06 154 ASN A CA 1
ATOM 1214 C C . ASN A 1 154 ? -0.989 -4.734 -3.901 1.00 88.06 154 ASN A C 1
ATOM 1216 O O . ASN A 1 154 ? -0.171 -5.616 -3.647 1.00 88.06 154 ASN A O 1
ATOM 1220 N N . VAL A 1 155 ? -0.702 -3.696 -4.689 1.00 87.50 155 VAL A N 1
ATOM 1221 C CA . VAL A 1 155 ? 0.612 -3.468 -5.307 1.00 87.50 155 VAL A CA 1
ATOM 1222 C C . VAL A 1 155 ? 1.526 -2.676 -4.371 1.00 87.50 155 VAL A C 1
ATOM 1224 O O . VAL A 1 155 ? 2.731 -2.920 -4.332 1.00 87.50 155 VAL A O 1
ATOM 1227 N N . VAL A 1 156 ? 0.958 -1.743 -3.599 1.00 88.94 156 VAL A N 1
ATOM 1228 C CA . VAL A 1 156 ? 1.712 -0.882 -2.679 1.00 88.94 156 VAL A CA 1
ATOM 1229 C C . VAL A 1 156 ? 2.452 -1.704 -1.617 1.00 88.94 156 VAL A C 1
ATOM 1231 O O . VAL A 1 156 ? 1.885 -2.525 -0.897 1.00 88.94 156 VAL A O 1
ATOM 1234 N N . GLY A 1 157 ? 3.747 -1.435 -1.487 1.00 87.81 157 GLY A N 1
ATOM 1235 C CA . GLY A 1 157 ? 4.690 -2.160 -0.648 1.00 87.81 157 GLY A CA 1
ATOM 1236 C C . GLY A 1 157 ? 5.164 -3.482 -1.236 1.00 87.81 157 GLY A C 1
ATOM 1237 O O . GLY A 1 157 ? 5.723 -4.286 -0.493 1.00 87.81 157 GLY A O 1
ATOM 1238 N N . GLY A 1 158 ? 4.888 -3.761 -2.510 1.00 86.81 158 GLY A N 1
ATOM 1239 C CA . GLY A 1 158 ? 5.363 -4.955 -3.205 1.00 86.81 158 GLY A CA 1
ATOM 1240 C C . GLY A 1 158 ? 6.752 -4.800 -3.824 1.00 86.81 158 GLY A C 1
ATOM 1241 O O . GLY A 1 158 ? 7.425 -5.806 -4.015 1.00 86.81 158 GLY A O 1
ATOM 1242 N N . LEU A 1 159 ? 7.192 -3.570 -4.119 1.00 84.00 159 LEU A N 1
ATOM 1243 C CA . LEU A 1 159 ? 8.442 -3.322 -4.852 1.00 84.00 159 LEU A CA 1
ATOM 1244 C C . LEU A 1 159 ? 9.671 -3.295 -3.934 1.00 84.00 159 LEU A C 1
ATOM 1246 O O . LEU A 1 159 ? 10.755 -3.693 -4.348 1.00 84.00 159 LEU A O 1
ATOM 1250 N N . CYS A 1 160 ? 9.497 -2.848 -2.689 1.00 73.56 160 CYS A N 1
ATOM 1251 C CA . CYS A 1 160 ? 10.574 -2.709 -1.701 1.00 73.56 160 CYS A CA 1
ATOM 1252 C C . CYS A 1 160 ? 10.708 -3.877 -0.707 1.00 73.56 160 CYS A C 1
ATOM 1254 O O . CYS A 1 160 ? 11.289 -3.684 0.365 1.00 73.56 160 CYS A O 1
ATOM 1256 N N . LYS A 1 161 ? 10.136 -5.048 -1.007 1.00 65.12 161 LYS A N 1
ATOM 1257 C CA . LYS A 1 161 ? 10.208 -6.248 -0.153 1.00 65.12 161 LYS A CA 1
ATOM 1258 C C . LYS A 1 161 ? 11.340 -7.186 -0.539 1.00 65.12 161 LYS A C 1
ATOM 1260 O O . LYS A 1 161 ? 11.637 -7.284 -1.746 1.00 65.12 161 LYS A O 1
#

Foldseek 3Di:
DPPPQLADPDADDPVVLVVVLVVQVVVVVVLVPDDDVSVVCVVVVDDDWDWDADPPDGRIHTNVNSVVNNVVVLVVVLVVLLVLLLVVLPDQLQPDQDPDPVCCVVLVNPPHDSNVNSVSSNVVSVVVVVCSVPDDQQDWDQDPVNPDIDGNVVCRNVRND

Organism: NCBI:txid29920